Protein AF-A0A0D0CEX2-F1 (afdb_monomer_lite)

Secondary structure (DSSP, 8-state):
----TT------EEEE--B-TTSPBP--EEEEESSSGGGSPPTTSTTHHHHHHTT-EEEEE--SSTT-----HHHHHHHHHHHHH--

pLDDT: mean 78.29, std 14.96, range [36.09, 93.0]

Structure (mmCIF, N/CA/C/O backbone):
data_AF-A0A0D0CEX2-F1
#
_entry.id   AF-A0A0D0CEX2-F1
#
loop_
_atom_site.group_PDB
_atom_site.id
_atom_site.type_symbol
_atom_site.label_atom_id
_atom_site.label_alt_id
_atom_site.label_comp_id
_atom_site.label_asym_id
_atom_site.label_entity_id
_atom_site.label_seq_id
_atom_site.pdbx_PDB_ins_code
_atom_site.Cartn_x
_atom_site.Cartn_y
_atom_site.Cartn_z
_atom_site.occupancy
_atom_site.B_iso_or_equiv
_atom_site.auth_seq_id
_atom_site.auth_comp_id
_atom_site.auth_asym_id
_atom_site.auth_atom_id
_atom_site.pdbx_PDB_model_num
ATOM 1 N N . GLN A 1 1 ? 14.141 -12.738 -5.949 1.00 37.69 1 GLN A N 1
ATOM 2 C CA . GLN A 1 1 ? 14.580 -11.370 -5.614 1.00 37.69 1 GLN A CA 1
ATOM 3 C C . GLN A 1 1 ? 15.980 -11.240 -6.173 1.00 37.69 1 GLN A C 1
ATOM 5 O O . GLN A 1 1 ? 16.788 -12.104 -5.869 1.00 37.69 1 GLN A O 1
ATOM 10 N N . VAL A 1 2 ? 16.219 -10.306 -7.093 1.00 36.09 2 VAL A N 1
ATOM 11 C CA . VAL A 1 2 ? 17.553 -10.156 -7.690 1.00 36.09 2 VAL A CA 1
ATOM 12 C C . VAL A 1 2 ? 18.440 -9.465 -6.663 1.00 36.09 2 VAL A C 1
ATOM 14 O O . VAL A 1 2 ? 18.025 -8.471 -6.068 1.00 36.09 2 VAL A O 1
ATOM 17 N N . ASP A 1 3 ? 19.607 -10.045 -6.422 1.00 39.41 3 ASP A N 1
ATOM 18 C CA . ASP A 1 3 ? 20.561 -9.587 -5.423 1.00 39.41 3 ASP A CA 1
ATOM 19 C C . ASP A 1 3 ? 21.339 -8.397 -6.000 1.00 39.41 3 ASP A C 1
ATOM 21 O O . ASP A 1 3 ? 22.288 -8.557 -6.767 1.00 39.41 3 ASP A O 1
ATOM 25 N N . ILE A 1 4 ? 20.872 -7.178 -5.720 1.00 49.00 4 ILE A N 1
ATOM 26 C CA . ILE A 1 4 ? 21.613 -5.957 -6.050 1.00 49.00 4 ILE A CA 1
ATOM 27 C C . ILE A 1 4 ? 22.575 -5.711 -4.891 1.00 49.00 4 ILE A C 1
ATOM 29 O O . ILE A 1 4 ? 22.301 -4.967 -3.951 1.00 49.00 4 ILE A O 1
ATOM 33 N N . ILE A 1 5 ? 23.708 -6.400 -4.958 1.00 45.50 5 ILE A N 1
ATOM 34 C CA . ILE A 1 5 ? 24.866 -6.160 -4.107 1.00 45.50 5 ILE A CA 1
ATOM 35 C C . ILE A 1 5 ? 25.366 -4.736 -4.416 1.00 45.50 5 ILE A C 1
ATOM 37 O O . ILE A 1 5 ? 25.619 -4.409 -5.574 1.00 45.50 5 ILE A O 1
ATOM 41 N N . ALA A 1 6 ? 25.517 -3.910 -3.374 1.00 37.44 6 ALA A N 1
ATOM 42 C CA . ALA A 1 6 ? 26.195 -2.600 -3.349 1.00 37.44 6 ALA A CA 1
ATOM 43 C C . ALA A 1 6 ? 25.373 -1.293 -3.397 1.00 37.44 6 ALA A C 1
ATOM 45 O O . ALA A 1 6 ? 25.957 -0.227 -3.595 1.00 37.44 6 ALA A O 1
ATOM 46 N N . LYS A 1 7 ? 24.076 -1.295 -3.079 1.00 43.44 7 LYS A N 1
ATOM 47 C CA . LYS A 1 7 ? 23.439 -0.093 -2.511 1.00 43.44 7 LYS A CA 1
ATOM 48 C C . LYS A 1 7 ? 22.437 -0.517 -1.459 1.00 43.44 7 LYS A C 1
ATOM 50 O O . LYS A 1 7 ? 21.475 -1.207 -1.773 1.00 43.44 7 LYS A O 1
ATOM 55 N N . ASP A 1 8 ? 22.672 -0.085 -0.229 1.00 44.66 8 ASP A N 1
ATOM 56 C CA . ASP A 1 8 ? 21.683 -0.110 0.843 1.00 44.66 8 ASP A CA 1
ATOM 57 C C . ASP A 1 8 ? 20.558 0.863 0.449 1.00 44.66 8 ASP A C 1
ATOM 59 O O . ASP A 1 8 ? 20.527 2.042 0.809 1.00 44.66 8 ASP A O 1
ATOM 63 N N . GLU A 1 9 ? 19.725 0.427 -0.496 1.00 52.53 9 GLU A N 1
ATOM 64 C CA . GLU A 1 9 ? 18.648 1.224 -1.044 1.00 52.53 9 GLU A CA 1
ATOM 65 C C . GLU A 1 9 ? 17.599 1.310 0.054 1.00 52.53 9 GLU A C 1
ATOM 67 O O . GLU A 1 9 ? 16.914 0.333 0.350 1.00 52.53 9 GLU A O 1
ATOM 72 N N . LYS A 1 10 ? 17.542 2.473 0.713 1.00 55.12 10 LYS A N 1
ATOM 73 C CA . LYS A 1 10 ? 16.600 2.781 1.788 1.00 55.12 10 LYS A CA 1
ATOM 74 C C . LYS A 1 10 ? 15.193 2.362 1.359 1.00 55.12 10 LYS A C 1
ATOM 76 O O . LYS A 1 10 ? 14.526 3.072 0.608 1.00 55.12 10 LYS A O 1
ATOM 81 N N . ARG A 1 11 ? 14.743 1.202 1.845 1.00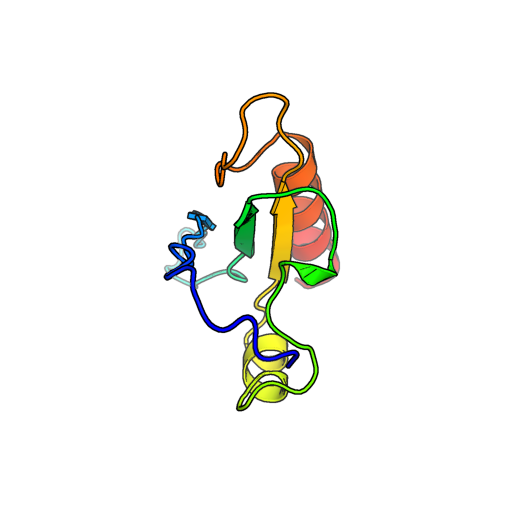 70.81 11 ARG A N 1
ATOM 82 C CA . ARG A 1 11 ? 13.410 0.655 1.574 1.00 70.81 11 ARG A CA 1
ATOM 83 C C . ARG A 1 11 ? 12.397 1.390 2.441 1.00 70.81 11 ARG A C 1
ATOM 85 O O . ARG A 1 11 ? 11.976 0.899 3.481 1.00 70.81 11 ARG A O 1
ATOM 92 N N . ALA A 1 12 ? 12.083 2.617 2.043 1.00 79.69 12 ALA A N 1
ATOM 93 C CA . ALA A 1 12 ? 11.060 3.433 2.671 1.00 79.69 12 ALA A CA 1
ATOM 94 C C . ALA A 1 12 ? 9.731 3.299 1.917 1.00 79.69 12 ALA A C 1
ATOM 96 O O . ALA A 1 12 ? 9.694 3.157 0.693 1.00 79.69 12 ALA A O 1
ATOM 97 N N . TYR A 1 13 ? 8.636 3.389 2.658 1.00 87.75 13 TYR A N 1
ATOM 98 C CA . TYR A 1 13 ? 7.286 3.506 2.125 1.00 87.75 13 TYR A CA 1
ATOM 99 C C . TYR A 1 13 ? 6.475 4.446 3.019 1.00 87.75 13 TYR A C 1
ATOM 101 O O . TYR A 1 13 ? 6.844 4.711 4.165 1.00 87.75 13 TYR A O 1
ATOM 109 N N . THR A 1 14 ? 5.374 4.970 2.493 1.00 90.50 14 THR A N 1
ATOM 110 C CA . THR A 1 14 ? 4.354 5.661 3.286 1.00 90.50 14 THR A CA 1
ATOM 111 C C . THR A 1 14 ? 3.195 4.705 3.529 1.00 90.50 14 THR A C 1
ATOM 113 O O . THR A 1 14 ? 2.662 4.139 2.580 1.00 90.50 14 THR A O 1
ATOM 116 N N . LEU A 1 15 ? 2.814 4.516 4.793 1.00 90.88 15 LEU A N 1
ATOM 117 C CA . LEU A 1 15 ? 1.621 3.758 5.164 1.00 90.88 15 LEU A CA 1
ATOM 118 C C . LEU A 1 15 ? 0.435 4.717 5.273 1.00 90.88 15 LEU A C 1
ATOM 120 O O . LEU A 1 15 ? 0.458 5.640 6.088 1.00 90.88 15 LEU A O 1
ATOM 124 N N . LEU A 1 16 ? -0.595 4.495 4.466 1.00 90.19 16 LEU A N 1
ATOM 125 C CA . LEU A 1 16 ? -1.898 5.106 4.660 1.00 90.19 16 LEU A CA 1
ATOM 126 C C . LEU A 1 16 ? -2.685 4.247 5.649 1.00 90.19 16 LEU A C 1
ATOM 128 O O . LEU A 1 16 ? -2.920 3.062 5.405 1.00 90.19 16 LEU A O 1
ATOM 132 N N . VAL A 1 17 ? -3.091 4.869 6.750 1.00 89.38 17 VAL A N 1
ATOM 133 C CA . VAL A 1 17 ? -3.939 4.260 7.771 1.00 89.38 17 VAL A CA 1
ATOM 134 C C 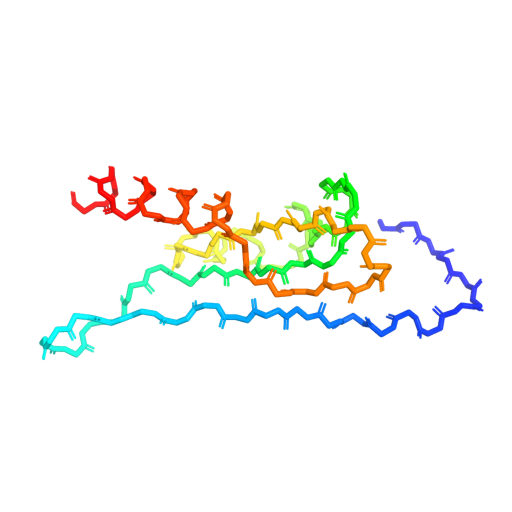. VAL A 1 17 ? -5.295 4.945 7.723 1.00 89.38 17 VAL A C 1
ATOM 136 O O . VAL A 1 17 ? -5.366 6.174 7.727 1.00 89.38 17 VAL A O 1
ATOM 139 N N . ALA A 1 18 ? -6.357 4.149 7.689 1.00 86.44 18 ALA A N 1
ATOM 140 C CA . ALA A 1 18 ? -7.723 4.632 7.777 1.00 86.44 18 ALA A CA 1
ATOM 141 C C . ALA A 1 18 ? -8.499 3.796 8.799 1.00 86.44 18 ALA A C 1
ATOM 143 O O . ALA A 1 18 ? -8.219 2.613 8.998 1.00 86.44 18 ALA A O 1
ATOM 144 N N . SER A 1 19 ? -9.465 4.423 9.459 1.00 89.75 19 SER A N 1
ATOM 145 C CA . SER A 1 19 ? -10.325 3.772 10.441 1.00 89.75 19 SER A CA 1
ATOM 146 C C . SER A 1 19 ? -11.745 4.311 10.353 1.00 89.75 19 SER A C 1
ATOM 148 O O . SER A 1 19 ? -11.967 5.446 9.920 1.00 89.75 19 SER A O 1
ATOM 150 N N . THR A 1 20 ? -12.712 3.511 10.788 1.00 87.94 20 THR A N 1
ATOM 151 C CA . THR A 1 20 ? -14.091 3.963 10.974 1.00 87.94 20 THR A CA 1
ATOM 152 C C . THR A 1 20 ? -14.229 4.734 12.293 1.00 87.94 20 THR A C 1
ATOM 154 O O . THR A 1 20 ? -13.406 4.564 13.199 1.00 87.94 20 THR A O 1
ATOM 157 N N . PRO A 1 21 ? -15.281 5.557 12.453 1.00 88.75 21 PRO A N 1
ATOM 158 C CA . PRO A 1 21 ? -15.594 6.192 13.737 1.00 88.75 21 PRO A CA 1
ATOM 159 C C . PRO A 1 21 ? -15.844 5.196 14.881 1.00 88.75 21 PRO A C 1
ATOM 161 O O . PRO A 1 21 ? -15.650 5.540 16.041 1.00 88.75 21 PRO A O 1
ATOM 164 N N . GLU A 1 22 ? -16.243 3.963 14.557 1.00 93.00 22 GLU A N 1
ATOM 165 C CA . GLU A 1 22 ? -16.453 2.872 15.520 1.00 93.00 22 GLU A CA 1
ATOM 166 C C . GLU A 1 22 ? -15.143 2.198 15.967 1.00 93.00 22 GLU A C 1
ATOM 168 O O . GLU A 1 22 ? -15.160 1.327 16.831 1.00 93.00 22 GLU A O 1
ATOM 173 N N . GLY A 1 23 ? -14.000 2.605 15.404 1.00 88.06 23 GLY A N 1
ATOM 174 C CA . GLY A 1 23 ? -12.684 2.088 15.778 1.00 88.06 23 GLY A CA 1
ATOM 175 C C . GLY A 1 23 ? -12.221 0.874 14.973 1.00 88.06 23 GLY A C 1
ATOM 176 O O . GLY A 1 23 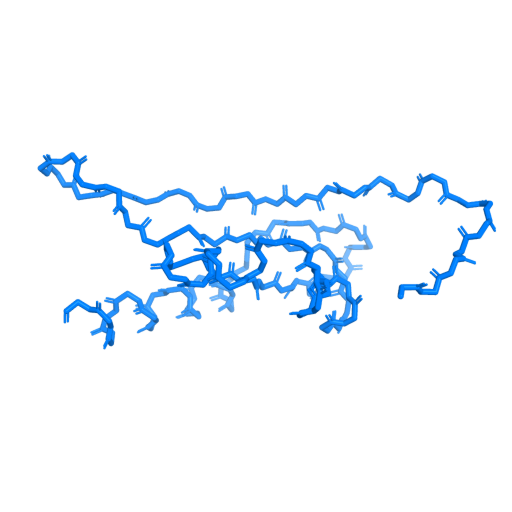? -11.195 0.287 15.311 1.00 88.06 23 GLY A O 1
ATOM 177 N N . ASN A 1 24 ? -12.919 0.510 13.8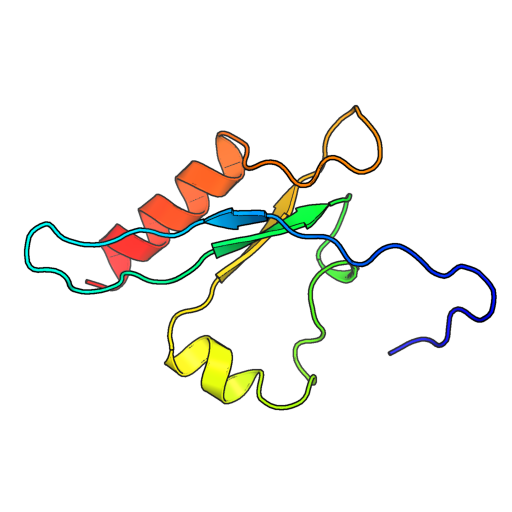93 1.00 87.56 24 ASN A N 1
ATOM 178 C CA . ASN A 1 24 ? -12.462 -0.555 13.001 1.00 87.56 24 ASN A CA 1
ATOM 179 C C . ASN A 1 24 ? -11.359 -0.024 12.083 1.00 87.56 24 ASN A C 1
ATOM 181 O O . ASN A 1 24 ? -11.522 1.026 11.456 1.00 87.56 24 ASN A O 1
ATOM 185 N N . PHE A 1 25 ? -10.248 -0.751 11.973 1.00 86.12 25 PHE A N 1
ATOM 186 C CA . PHE A 1 25 ? -9.237 -0.450 10.964 1.00 86.12 25 PHE A CA 1
ATOM 187 C C . PHE A 1 25 ? -9.741 -0.847 9.582 1.00 86.12 25 PHE A C 1
ATOM 189 O O . PHE A 1 25 ? -10.304 -1.923 9.392 1.00 86.12 25 PHE A O 1
ATOM 196 N N . LEU A 1 26 ? -9.521 0.041 8.621 1.00 87.06 26 LEU A N 1
ATOM 197 C CA . LEU A 1 26 ? -9.741 -0.231 7.213 1.00 87.06 26 LEU A CA 1
ATOM 198 C C . LEU A 1 26 ? -8.448 -0.781 6.583 1.00 87.06 26 LEU A C 1
ATOM 200 O O . LEU A 1 26 ? -7.364 -0.551 7.129 1.00 87.06 26 LEU A O 1
ATOM 204 N N . PRO A 1 27 ? -8.551 -1.469 5.431 1.00 88.56 27 PRO A N 1
ATOM 205 C CA . PRO A 1 27 ? -7.426 -1.847 4.580 1.00 88.56 27 PRO A CA 1
ATOM 206 C C . PRO A 1 27 ? -6.279 -0.824 4.549 1.00 88.56 27 PRO A C 1
ATOM 208 O O . PRO A 1 27 ? -6.478 0.358 4.257 1.00 88.56 27 PRO A O 1
ATOM 211 N N . PHE A 1 28 ? -5.059 -1.283 4.832 1.00 90.56 28 PHE A N 1
ATOM 212 C CA . PHE A 1 28 ? -3.864 -0.441 4.812 1.00 90.56 28 PHE A CA 1
ATOM 213 C C . PHE A 1 28 ? -3.307 -0.312 3.392 1.00 90.56 28 PHE A C 1
ATOM 215 O O . PHE A 1 28 ? -3.137 -1.316 2.703 1.00 90.56 28 PHE A O 1
ATOM 222 N N . GLN A 1 29 ? -2.910 0.895 2.973 1.00 91.88 29 GLN A N 1
ATOM 223 C CA . GLN A 1 29 ? -2.172 1.076 1.716 1.00 91.88 29 GLN A CA 1
ATOM 224 C C . GLN A 1 29 ? -0.701 1.397 1.986 1.00 91.88 29 GLN A C 1
ATOM 226 O O . GLN A 1 29 ? -0.380 2.378 2.653 1.00 91.88 29 GLN A O 1
ATOM 231 N N . GLN A 1 30 ? 0.210 0.610 1.420 1.00 92.12 30 GLN A N 1
ATOM 232 C CA . GLN A 1 30 ? 1.642 0.901 1.413 1.00 92.12 30 GLN A CA 1
ATOM 233 C C . GLN A 1 30 ? 2.039 1.540 0.083 1.00 92.12 30 GLN A C 1
ATOM 235 O O . GLN A 1 30 ? 1.947 0.906 -0.969 1.00 92.12 30 GLN A O 1
ATOM 240 N N . VAL A 1 31 ? 2.513 2.784 0.131 1.00 90.19 31 VAL A N 1
ATOM 241 C CA . VAL A 1 31 ? 2.967 3.540 -1.039 1.00 90.19 31 VAL A CA 1
ATOM 242 C C . VAL A 1 31 ? 4.491 3.523 -1.113 1.00 90.19 31 VAL A C 1
ATOM 244 O O . VAL A 1 31 ? 5.191 4.110 -0.286 1.00 90.19 31 VAL A O 1
ATOM 247 N N . TRP A 1 32 ? 5.004 2.852 -2.137 1.00 88.19 32 TRP A N 1
ATOM 248 C CA . TRP A 1 32 ? 6.425 2.715 -2.427 1.00 88.19 32 TRP A CA 1
ATOM 249 C C . TRP A 1 32 ? 6.863 3.752 -3.458 1.00 88.19 32 TRP A C 1
ATOM 251 O O . TRP A 1 32 ? 6.110 4.141 -4.352 1.00 88.19 32 TRP A O 1
ATOM 261 N N . GLY A 1 33 ? 8.103 4.210 -3.348 1.00 84.50 33 GLY A N 1
ATOM 262 C CA . GLY A 1 33 ? 8.650 5.182 -4.282 1.00 84.50 33 GLY A CA 1
ATOM 263 C C . GLY A 1 33 ? 9.137 4.506 -5.555 1.00 84.50 33 GLY A C 1
ATOM 264 O O . GLY A 1 33 ? 9.841 3.501 -5.493 1.00 84.50 33 GLY A O 1
ATOM 265 N N . GLY A 1 34 ? 8.808 5.095 -6.705 1.00 80.44 34 GLY A N 1
ATOM 266 C CA . GLY A 1 34 ? 9.446 4.813 -7.986 1.00 80.44 34 GLY A CA 1
ATOM 267 C C . GLY A 1 34 ? 8.485 4.464 -9.121 1.00 80.44 34 GLY A C 1
ATOM 268 O O . GLY A 1 34 ? 7.305 4.783 -9.088 1.00 80.44 34 GLY A O 1
ATOM 269 N N . ALA A 1 35 ? 9.013 3.914 -10.214 1.00 78.50 35 ALA A N 1
ATOM 270 C CA . ALA A 1 35 ? 8.341 3.998 -11.514 1.00 78.50 35 ALA A CA 1
ATOM 271 C C . ALA A 1 35 ? 7.513 2.768 -11.916 1.00 78.50 35 ALA A C 1
ATOM 273 O O . ALA A 1 35 ? 6.777 2.851 -12.901 1.00 78.50 35 ALA A O 1
ATOM 274 N N . SER A 1 36 ? 7.643 1.634 -11.221 1.00 81.81 36 SER A N 1
ATOM 275 C CA . SER A 1 36 ? 7.011 0.378 -11.635 1.00 81.81 36 SER A CA 1
ATOM 276 C C . SER A 1 36 ? 6.685 -0.553 -10.463 1.00 81.81 36 SER A C 1
ATOM 278 O O . SER A 1 36 ? 7.220 -0.415 -9.364 1.00 81.81 36 SER A O 1
ATOM 280 N N . LYS A 1 37 ? 5.856 -1.572 -10.740 1.00 83.25 37 LYS A N 1
ATOM 281 C CA . LYS A 1 37 ? 5.489 -2.640 -9.791 1.00 83.25 37 LYS A CA 1
ATOM 282 C C . LYS A 1 37 ? 6.680 -3.453 -9.274 1.00 83.25 37 LYS A C 1
ATOM 284 O O . LYS A 1 37 ? 6.551 -4.117 -8.258 1.00 83.25 37 LYS A O 1
ATOM 289 N N . GLN A 1 38 ? 7.827 -3.414 -9.952 1.00 82.25 38 GLN A N 1
ATOM 290 C CA . GLN A 1 38 ? 9.033 -4.138 -9.528 1.00 82.25 38 GLN A CA 1
ATOM 291 C C . GLN A 1 38 ? 9.614 -3.599 -8.215 1.00 82.25 38 GLN A C 1
ATOM 293 O O . GLN A 1 38 ? 10.420 -4.275 -7.586 1.00 82.25 38 GLN A O 1
ATOM 298 N N . LEU A 1 39 ? 9.206 -2.390 -7.820 1.00 79.62 39 LEU A N 1
ATOM 299 C CA . LEU A 1 39 ? 9.609 -1.742 -6.574 1.00 79.62 39 LEU A CA 1
ATOM 300 C C . LEU A 1 39 ? 8.672 -2.067 -5.407 1.00 79.62 39 LEU A C 1
ATOM 302 O O . LEU A 1 39 ? 8.959 -1.697 -4.272 1.00 79.62 39 LEU A O 1
ATOM 306 N N . LEU A 1 40 ? 7.561 -2.753 -5.682 1.00 86.81 40 LEU A N 1
ATOM 307 C CA . LEU A 1 40 ? 6.696 -3.297 -4.646 1.00 86.81 40 LEU A CA 1
ATOM 308 C C . LEU A 1 40 ? 7.318 -4.569 -4.058 1.00 86.81 40 LEU A C 1
ATOM 310 O O . LEU A 1 40 ? 8.127 -5.233 -4.718 1.00 86.81 40 LEU A O 1
ATOM 314 N N . PRO A 1 41 ? 6.906 -4.961 -2.843 1.00 87.81 41 PRO A N 1
ATOM 315 C CA . PRO A 1 41 ? 7.209 -6.275 -2.308 1.00 87.81 41 PRO A CA 1
ATOM 316 C C . PRO A 1 41 ? 6.869 -7.385 -3.308 1.00 87.81 41 PRO A C 1
ATOM 318 O O . PRO A 1 41 ? 5.864 -7.342 -4.018 1.00 87.81 41 PRO A O 1
ATOM 321 N N . SER A 1 42 ? 7.732 -8.397 -3.367 1.00 87.44 42 SER A N 1
ATOM 322 C CA . SER A 1 42 ? 7.526 -9.549 -4.242 1.00 87.44 42 SER A CA 1
ATOM 323 C C . SER A 1 42 ? 6.227 -10.267 -3.880 1.00 87.44 42 SER A C 1
ATOM 325 O O . SER A 1 42 ? 6.025 -10.611 -2.720 1.00 87.44 42 SER A O 1
ATOM 327 N N . ALA A 1 43 ? 5.418 -10.618 -4.881 1.00 87.06 43 ALA A N 1
ATOM 328 C CA . ALA A 1 43 ? 4.223 -11.449 -4.693 1.00 87.06 43 ALA A CA 1
ATOM 329 C C . ALA A 1 43 ? 4.529 -12.831 -4.074 1.00 87.06 43 ALA A C 1
ATOM 331 O O . ALA A 1 43 ? 3.646 -13.490 -3.546 1.00 87.06 43 ALA A O 1
ATOM 332 N N . LYS A 1 44 ? 5.791 -13.276 -4.150 1.00 89.19 44 LYS A N 1
ATOM 333 C CA . LYS A 1 44 ? 6.286 -14.527 -3.550 1.00 89.19 44 LYS A CA 1
ATOM 334 C C . LYS A 1 44 ? 7.020 -14.309 -2.222 1.00 89.19 44 LYS A C 1
ATOM 336 O O . LYS A 1 44 ? 7.752 -15.193 -1.785 1.00 89.19 44 LYS A O 1
ATOM 341 N N . ALA A 1 45 ? 6.954 -13.107 -1.649 1.00 88.06 45 ALA A N 1
ATOM 342 C CA . ALA A 1 45 ? 7.549 -12.844 -0.347 1.00 88.06 45 ALA A CA 1
ATOM 343 C C . ALA A 1 45 ? 6.824 -13.648 0.739 1.00 88.06 45 ALA A C 1
ATOM 345 O O . ALA A 1 45 ? 5.648 -13.988 0.608 1.00 88.06 45 ALA A O 1
ATOM 346 N N . HIS A 1 46 ? 7.546 -13.946 1.815 1.00 91.94 46 HIS A N 1
ATOM 347 C CA . HIS A 1 46 ? 6.969 -14.587 2.988 1.00 91.94 46 HIS A CA 1
ATOM 348 C C . HIS A 1 46 ? 5.794 -13.750 3.529 1.00 91.94 46 HIS A C 1
ATOM 350 O O . HIS A 1 46 ? 5.890 -12.524 3.573 1.00 91.94 46 HIS A O 1
ATOM 356 N N . ASN A 1 47 ? 4.696 -14.415 3.899 1.00 89.56 47 ASN A N 1
ATOM 357 C CA . ASN A 1 47 ? 3.451 -13.832 4.428 1.00 89.56 47 ASN A CA 1
ATOM 358 C C . ASN A 1 47 ? 2.691 -12.891 3.477 1.00 89.56 47 ASN A C 1
ATOM 360 O O . ASN A 1 47 ? 1.810 -12.153 3.916 1.00 89.56 47 ASN A O 1
ATOM 364 N N . MET A 1 48 ? 2.991 -12.903 2.172 1.00 88.38 48 MET A N 1
ATOM 365 C CA . MET A 1 48 ? 2.248 -12.085 1.205 1.00 88.38 48 MET A CA 1
ATOM 366 C C . MET A 1 48 ? 0.773 -12.509 1.091 1.00 88.38 48 MET A C 1
ATOM 368 O O . MET A 1 48 ? -0.083 -11.644 0.942 1.00 88.38 48 MET A O 1
ATOM 372 N N . SER A 1 49 ? 0.481 -13.811 1.225 1.00 90.25 49 SER A N 1
ATOM 373 C CA . SER A 1 49 ? -0.889 -14.342 1.310 1.00 90.25 49 SER A CA 1
ATOM 374 C C . SER A 1 49 ? -1.664 -13.691 2.447 1.00 90.25 49 SER A C 1
ATOM 376 O O . SER A 1 49 ? -2.673 -13.040 2.212 1.00 90.25 49 SER A O 1
ATOM 378 N N . ASP A 1 50 ? -1.113 -13.770 3.655 1.00 90.38 50 ASP A N 1
ATOM 379 C CA . ASP A 1 50 ? -1.750 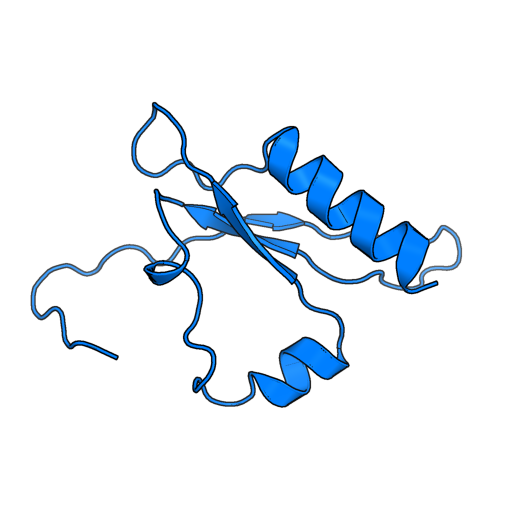-13.272 4.870 1.00 90.38 50 ASP A CA 1
ATOM 380 C C . ASP A 1 50 ? -1.944 -11.759 4.772 1.00 90.38 50 ASP A C 1
ATOM 382 O O . ASP A 1 50 ? -2.959 -11.206 5.174 1.00 90.38 50 ASP A O 1
ATOM 386 N N . THR A 1 51 ? -0.970 -11.073 4.174 1.00 87.88 51 THR A N 1
ATOM 387 C CA . THR A 1 51 ? -1.027 -9.631 3.949 1.00 87.88 51 THR A CA 1
ATOM 388 C C . THR A 1 51 ? -2.204 -9.247 3.042 1.00 87.88 51 THR A C 1
ATOM 390 O O . THR A 1 51 ? -2.881 -8.256 3.313 1.00 87.88 51 THR A O 1
ATOM 393 N N . TRP A 1 52 ? -2.498 -10.035 2.005 1.00 88.25 52 TRP A N 1
ATOM 394 C CA . TRP A 1 52 ? -3.693 -9.833 1.180 1.00 88.25 52 TRP A CA 1
ATOM 395 C C . TRP A 1 52 ? -4.984 -10.192 1.913 1.00 88.25 52 TRP A C 1
ATOM 397 O O . TRP A 1 52 ? -5.952 -9.445 1.793 1.00 88.25 52 TRP A O 1
ATOM 407 N N . ASP A 1 53 ? -4.987 -11.260 2.713 1.00 87.19 53 ASP A N 1
ATOM 408 C CA . ASP A 1 53 ? -6.148 -11.654 3.523 1.00 87.19 53 ASP A CA 1
ATOM 409 C C . ASP A 1 53 ? -6.508 -10.582 4.569 1.00 87.19 53 ASP A C 1
ATOM 411 O O . ASP A 1 53 ? -7.681 -10.343 4.846 1.00 87.19 53 ASP A O 1
ATOM 415 N N . TYR A 1 54 ? -5.510 -9.861 5.093 1.00 85.88 54 TYR A N 1
ATOM 416 C CA . TYR A 1 54 ? -5.699 -8.689 5.958 1.00 85.88 54 TYR A CA 1
ATOM 417 C C . TYR A 1 54 ? -6.016 -7.389 5.194 1.00 85.88 54 TYR A C 1
ATOM 419 O O . TYR A 1 54 ? -6.110 -6.321 5.803 1.00 85.88 54 TYR A O 1
ATOM 427 N N . GLY A 1 55 ? -6.167 -7.445 3.869 1.00 86.06 55 GLY A N 1
ATOM 428 C CA . GLY A 1 55 ? -6.585 -6.311 3.046 1.00 86.06 55 GLY A CA 1
ATOM 429 C C . GLY A 1 55 ? -5.490 -5.283 2.755 1.00 86.06 55 GLY A C 1
ATOM 430 O O . GLY A 1 55 ? -5.799 -4.140 2.436 1.00 86.06 55 GLY A O 1
ATOM 431 N N . PHE A 1 56 ? -4.204 -5.621 2.857 1.00 88.31 56 PHE A N 1
ATOM 432 C CA . PHE A 1 56 ? -3.158 -4.667 2.485 1.00 88.31 56 PHE A CA 1
ATOM 433 C C . PHE A 1 56 ? -3.105 -4.456 0.968 1.00 88.31 56 PHE A C 1
ATOM 435 O O . PHE A 1 56 ? -2.974 -5.401 0.187 1.00 88.31 56 PHE A O 1
ATOM 442 N N . ASN A 1 57 ? -3.092 -3.189 0.559 1.00 89.25 57 ASN A N 1
ATOM 443 C CA . ASN A 1 57 ? -2.856 -2.772 -0.817 1.00 89.25 57 ASN A CA 1
ATOM 444 C C . ASN A 1 57 ? -1.432 -2.204 -0.969 1.00 89.25 57 ASN A C 1
ATOM 446 O O . ASN A 1 57 ? -0.976 -1.380 -0.174 1.00 89.25 57 ASN A O 1
ATOM 450 N N . PHE A 1 58 ? -0.729 -2.613 -2.023 1.00 89.94 58 PHE A N 1
ATOM 451 C CA . PHE A 1 58 ? 0.590 -2.103 -2.382 1.00 89.94 58 PHE A CA 1
ATOM 452 C C . PHE A 1 58 ? 0.512 -1.226 -3.631 1.00 89.94 58 PHE A C 1
ATOM 454 O O . PHE A 1 58 ? 0.236 -1.703 -4.733 1.00 89.94 58 PHE A O 1
ATOM 461 N N . ALA A 1 59 ? 0.853 0.049 -3.475 1.00 89.81 59 ALA A N 1
ATOM 462 C CA . ALA A 1 59 ? 0.888 1.023 -4.556 1.00 89.81 59 ALA A CA 1
ATOM 463 C C . ALA A 1 59 ? 2.299 1.585 -4.739 1.00 89.81 59 ALA A C 1
ATOM 465 O O . ALA A 1 59 ? 3.106 1.609 -3.810 1.00 89.81 59 ALA A O 1
ATOM 466 N N . PHE A 1 60 ? 2.613 2.057 -5.945 1.00 87.38 60 PHE A N 1
ATOM 467 C CA . PHE A 1 60 ? 3.852 2.784 -6.211 1.00 87.38 60 PHE A CA 1
ATOM 468 C C . PHE A 1 60 ? 3.546 4.168 -6.771 1.00 87.38 60 PHE A C 1
ATOM 470 O O . PHE A 1 60 ? 2.589 4.355 -7.528 1.00 87.38 60 PHE A O 1
ATOM 477 N N . THR A 1 61 ? 4.384 5.141 -6.429 1.00 84.19 61 THR A N 1
ATOM 478 C CA . THR A 1 61 ? 4.256 6.514 -6.910 1.00 84.19 61 THR A CA 1
ATOM 479 C C . THR A 1 61 ? 5.425 6.901 -7.807 1.00 84.19 61 THR A C 1
ATOM 481 O O . THR A 1 61 ? 6.587 6.947 -7.392 1.00 84.19 61 THR A O 1
ATOM 484 N N . LYS A 1 62 ? 5.097 7.222 -9.063 1.00 77.81 62 LYS A N 1
ATOM 485 C CA . LYS A 1 62 ? 6.034 7.833 -10.002 1.00 77.81 62 LYS A CA 1
ATOM 486 C C . LYS A 1 62 ? 5.938 9.347 -9.840 1.00 77.81 62 LYS A C 1
ATOM 488 O O . LYS A 1 62 ? 5.015 9.965 -10.361 1.00 77.81 62 LYS A O 1
ATOM 493 N N . SER A 1 63 ? 6.885 9.926 -9.111 1.00 71.81 63 SER A N 1
ATOM 494 C CA . SER A 1 63 ? 7.041 11.377 -8.984 1.00 71.81 63 SER A CA 1
ATOM 495 C C . SER A 1 63 ? 8.224 11.868 -9.813 1.00 71.81 63 SER A C 1
ATOM 497 O O . SER A 1 63 ? 9.235 11.171 -9.925 1.00 71.81 63 SER A O 1
ATOM 499 N N . ASP A 1 64 ? 8.121 13.092 -10.333 1.00 69.94 64 ASP A N 1
ATOM 500 C CA . ASP A 1 64 ? 9.235 13.797 -10.981 1.00 69.94 64 ASP A CA 1
ATOM 501 C C . ASP A 1 64 ? 10.398 14.040 -10.005 1.00 69.94 64 ASP A C 1
ATOM 503 O O . ASP A 1 64 ? 11.565 14.098 -10.400 1.00 69.94 64 ASP A O 1
ATOM 507 N N . ARG A 1 65 ? 10.102 14.096 -8.698 1.00 67.81 65 ARG A N 1
ATOM 508 C CA . ARG A 1 65 ? 11.117 14.067 -7.647 1.00 67.81 65 ARG A CA 1
ATOM 509 C C . ARG A 1 65 ? 11.499 12.615 -7.358 1.00 67.81 65 ARG A C 1
ATOM 511 O O . ARG A 1 65 ? 10.706 11.850 -6.805 1.00 67.81 65 ARG A O 1
ATOM 518 N N . ARG A 1 66 ? 12.735 12.240 -7.712 1.00 62.97 66 ARG A N 1
ATOM 519 C CA . ARG A 1 66 ? 13.288 10.901 -7.431 1.00 62.97 66 ARG A CA 1
ATOM 520 C C . ARG A 1 66 ? 13.114 10.545 -5.951 1.00 62.97 66 ARG A C 1
ATOM 522 O O . ARG A 1 66 ? 13.499 11.326 -5.084 1.00 62.97 66 ARG A O 1
ATOM 529 N N . GLY A 1 67 ? 12.561 9.361 -5.688 1.00 63.38 67 GLY A N 1
ATOM 530 C CA . GLY A 1 67 ? 12.409 8.823 -4.333 1.00 63.38 67 GLY A CA 1
ATOM 531 C C . GLY A 1 67 ? 11.287 9.453 -3.505 1.00 63.38 67 GLY A C 1
ATOM 532 O O . GLY A 1 67 ? 11.339 9.396 -2.283 1.00 63.38 67 GLY A O 1
ATOM 533 N N . SER A 1 68 ? 10.283 10.086 -4.122 1.00 73.12 68 SER A N 1
ATOM 534 C CA . SER A 1 68 ? 9.055 10.397 -3.382 1.00 73.12 68 SER A CA 1
ATOM 535 C C . SER A 1 68 ? 8.321 9.101 -3.041 1.00 73.12 68 SER A C 1
ATOM 537 O O . SER A 1 68 ? 8.131 8.263 -3.918 1.00 73.12 68 SER A O 1
ATOM 539 N N . HIS A 1 69 ? 7.894 8.964 -1.788 1.00 76.19 69 HIS A N 1
ATOM 540 C CA . HIS A 1 69 ? 7.055 7.863 -1.299 1.00 76.19 69 HIS A CA 1
ATOM 541 C C . HIS A 1 69 ? 5.650 8.349 -0.918 1.00 76.19 69 HIS A C 1
ATOM 543 O O . HIS A 1 69 ? 4.824 7.570 -0.457 1.00 76.19 69 HIS A O 1
ATOM 549 N N . PHE A 1 70 ? 5.375 9.644 -1.103 1.00 81.44 70 PHE A N 1
ATOM 550 C CA . PHE A 1 70 ? 4.120 10.247 -0.684 1.00 81.44 70 PHE A CA 1
ATOM 551 C C . PHE A 1 70 ? 2.949 9.776 -1.540 1.00 81.44 70 PHE A C 1
ATOM 553 O O . PHE A 1 70 ? 3.061 9.636 -2.764 1.00 81.44 70 PHE A O 1
ATOM 560 N N . SER A 1 71 ? 1.804 9.606 -0.878 1.00 76.12 71 SER A N 1
ATOM 561 C CA . SER A 1 71 ? 0.538 9.384 -1.564 1.00 76.12 71 SER A CA 1
ATOM 562 C C . SER A 1 71 ? 0.258 10.529 -2.543 1.00 76.12 71 SER A C 1
ATOM 564 O O . SER A 1 71 ? 0.540 11.699 -2.283 1.00 76.12 71 SER A O 1
ATOM 566 N N . THR A 1 72 ? -0.282 10.172 -3.699 1.00 83.00 72 THR A N 1
ATOM 567 C CA . THR A 1 72 ? -0.706 11.076 -4.766 1.00 83.00 72 THR A CA 1
ATOM 568 C C . THR A 1 72 ? -2.215 10.981 -4.937 1.00 83.00 72 THR A C 1
ATOM 570 O O . THR A 1 72 ? -2.849 10.034 -4.474 1.00 83.00 72 THR A O 1
ATOM 573 N N . LEU A 1 73 ? -2.809 11.910 -5.691 1.00 84.00 73 LEU A N 1
ATOM 574 C CA . LEU A 1 73 ? -4.227 11.813 -6.047 1.00 84.00 73 LEU A CA 1
ATOM 575 C C . LEU A 1 73 ? -4.567 10.471 -6.720 1.00 84.00 73 LEU A C 1
ATOM 577 O O . LEU A 1 73 ? -5.656 9.942 -6.524 1.00 84.00 73 LEU A O 1
ATOM 581 N N . LYS A 1 74 ? -3.633 9.905 -7.493 1.00 85.12 74 LYS A N 1
ATOM 582 C CA . LYS A 1 74 ? -3.798 8.589 -8.113 1.00 85.12 74 LYS A CA 1
ATOM 583 C C . LYS A 1 74 ? -3.910 7.485 -7.055 1.00 85.12 74 LYS A C 1
ATOM 585 O O . LYS A 1 74 ? -4.904 6.770 -7.052 1.00 85.12 74 LYS A O 1
ATOM 590 N N . THR A 1 75 ? -2.938 7.381 -6.149 1.00 83.56 75 THR A N 1
ATOM 591 C CA . THR A 1 75 ? -2.918 6.321 -5.122 1.00 83.56 75 THR A CA 1
ATOM 592 C C . THR A 1 75 ? -4.077 6.463 -4.131 1.00 83.56 75 THR A C 1
ATOM 594 O O . THR A 1 75 ? -4.629 5.457 -3.693 1.00 83.56 75 THR A O 1
ATOM 597 N N . MET A 1 76 ? -4.522 7.698 -3.861 1.00 84.06 76 MET A N 1
ATOM 598 C CA . MET A 1 76 ? -5.735 7.974 -3.080 1.00 84.06 76 MET A CA 1
ATOM 599 C C . MET A 1 76 ? -7.022 7.512 -3.775 1.00 84.06 76 MET A C 1
ATOM 601 O O . MET A 1 76 ? -7.941 7.043 -3.112 1.00 84.06 76 MET A O 1
ATOM 605 N N . LYS A 1 77 ? -7.119 7.629 -5.104 1.00 84.75 77 LYS A N 1
ATOM 606 C CA . LYS A 1 77 ? -8.268 7.085 -5.845 1.00 84.75 77 LYS A CA 1
ATOM 607 C C . LYS A 1 77 ? -8.264 5.559 -5.834 1.00 84.75 77 LYS A C 1
ATOM 609 O O . LYS A 1 77 ? -9.323 4.972 -5.662 1.00 84.75 77 LYS A O 1
ATOM 614 N N . GLU A 1 78 ? -7.091 4.946 -5.988 1.00 81.69 78 GLU A N 1
ATOM 615 C CA . GLU A 1 78 ? -6.926 3.486 -5.945 1.00 81.69 78 GLU A CA 1
ATOM 616 C C . GLU A 1 78 ? -7.404 2.915 -4.603 1.00 81.69 78 GLU A C 1
ATOM 618 O O . GLU A 1 78 ? -8.262 2.040 -4.596 1.00 81.69 78 GLU A O 1
ATOM 623 N N . VAL A 1 79 ? -6.956 3.473 -3.470 1.00 79.44 79 VAL A N 1
ATOM 624 C CA . VAL A 1 79 ? -7.410 2.992 -2.151 1.00 79.44 79 VAL A CA 1
ATOM 625 C C . VAL A 1 79 ? -8.898 3.261 -1.911 1.00 79.44 79 VAL A C 1
ATOM 627 O O . VAL A 1 79 ? -9.580 2.443 -1.309 1.00 79.44 79 VAL A O 1
ATOM 630 N N . HIS A 1 80 ? -9.436 4.384 -2.397 1.00 75.88 80 HIS A N 1
ATOM 631 C CA . HIS A 1 80 ? -10.850 4.711 -2.217 1.00 75.88 80 HIS A CA 1
ATOM 632 C C . HIS A 1 80 ? -11.777 3.769 -3.000 1.00 75.88 80 HIS A C 1
ATOM 634 O O . HIS A 1 80 ? -12.815 3.367 -2.481 1.00 75.88 80 HIS A O 1
ATOM 640 N N . LEU A 1 81 ? -11.397 3.392 -4.226 1.00 74.19 81 LEU A N 1
ATOM 641 C CA . LEU A 1 81 ? -12.113 2.391 -5.022 1.00 74.19 81 LEU A CA 1
ATOM 642 C C . LEU A 1 81 ? -12.106 1.022 -4.336 1.00 74.19 81 LEU A C 1
ATOM 644 O O . LEU A 1 81 ? -13.157 0.394 -4.245 1.00 74.19 81 LEU A O 1
ATOM 648 N N . ASP A 1 82 ? -10.961 0.598 -3.800 1.00 72.12 82 ASP A N 1
ATOM 649 C CA . ASP A 1 82 ? -10.862 -0.677 -3.083 1.00 72.12 82 ASP A CA 1
ATOM 650 C C . ASP A 1 82 ? -11.710 -0.695 -1.806 1.00 72.12 82 ASP A C 1
ATOM 652 O O . ASP A 1 82 ? -12.305 -1.721 -1.489 1.00 72.12 82 ASP A O 1
ATOM 656 N N . LEU A 1 83 ? -11.812 0.433 -1.095 1.00 72.38 83 LEU A N 1
ATOM 657 C CA . LEU A 1 83 ? -12.679 0.559 0.080 1.00 72.38 83 LEU A CA 1
ATOM 658 C C . LEU A 1 83 ? -14.168 0.500 -0.277 1.00 72.38 83 LEU A C 1
ATOM 660 O O . LEU A 1 83 ? -14.941 -0.076 0.473 1.00 72.38 83 LEU A O 1
ATOM 664 N N . LEU A 1 84 ? -14.592 1.087 -1.398 1.00 71.19 84 LEU A N 1
ATOM 665 C CA . LEU A 1 84 ? -16.003 1.075 -1.805 1.00 71.19 84 LEU A CA 1
ATOM 666 C C . LEU A 1 84 ? -16.462 -0.268 -2.386 1.00 71.19 84 LEU A C 1
ATOM 668 O O . LEU A 1 84 ? -17.657 -0.546 -2.377 1.00 71.19 84 LEU A O 1
ATOM 672 N N . LEU A 1 85 ? -15.541 -1.064 -2.934 1.00 64.44 85 LEU A N 1
ATOM 673 C CA . LEU A 1 85 ? -15.854 -2.342 -3.581 1.00 64.44 85 LEU A CA 1
ATOM 674 C C . LEU A 1 85 ? -15.699 -3.558 -2.656 1.00 64.44 85 LEU A C 1
ATOM 676 O O . LEU A 1 85 ? -16.215 -4.619 -2.995 1.00 64.44 85 LEU A O 1
ATOM 680 N N . ASN A 1 86 ? -14.996 -3.417 -1.527 1.00 57.59 86 ASN A N 1
ATOM 681 C CA . ASN A 1 86 ? -14.720 -4.509 -0.582 1.00 57.59 86 ASN A CA 1
ATOM 682 C C . ASN A 1 86 ? -15.329 -4.289 0.821 1.00 57.59 86 ASN A C 1
ATOM 684 O O . ASN A 1 86 ? -14.908 -4.955 1.768 1.00 57.59 86 ASN A O 1
ATOM 688 N N . VAL A 1 87 ? -16.287 -3.361 0.960 1.00 49.62 87 VAL A N 1
ATOM 689 C CA . VAL A 1 87 ? -17.182 -3.236 2.132 1.00 49.62 87 VAL A CA 1
ATOM 690 C C . VAL A 1 87 ? -18.514 -3.909 1.830 1.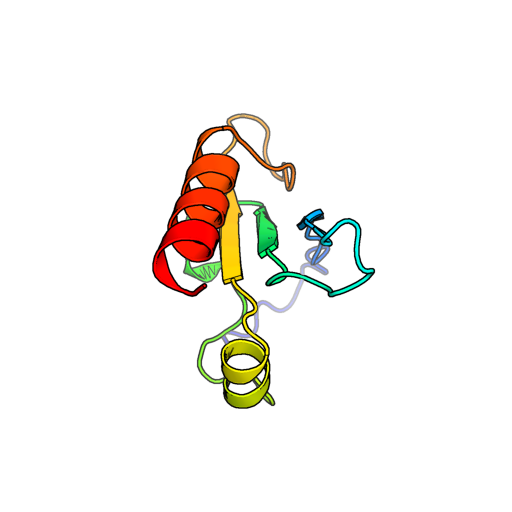00 49.62 87 VAL A C 1
ATOM 692 O O . VAL A 1 87 ? -19.015 -3.723 0.699 1.00 49.62 87 VAL A O 1
#

Foldseek 3Di:
DDDPPDDPPPFDADKDWDADPVGHTDAIETEFEDDDPVSWPDCPDPCNVVSVVSRHHYHYDHDPPHGDRDDDPVNVVVSVVSRVVVD

Sequence (87 aa):
QVDIIAKDEKRAYTLLVASTPEGNFLPFQQVWGGASKQLLPSAKAHNMSDTWDYGFNFAFTKSDRRGSHFSTLKTMKEVHLDLLLNV

Radius of gyration: 14.17 Å; chains: 1; bounding box: 43×29×27 Å

Organism: NCBI:txid930991